Protein AF-A0AAJ1FSG1-F1 (afdb_monomer_lite)

InterPro domains:
  IPR004291 Transposase IS66, central domain [PF03050] (15-123)
  IPR052344 Transposase-related protein [PTHR33678] (24-125)

Organism: Pantoea ananas (NCBI:txid553)

Structure (mmCIF, N/CA/C/O backbone):
data_AF-A0AAJ1FSG1-F1
#
_entry.id   AF-A0AAJ1FSG1-F1
#
loop_
_atom_site.group_PDB
_atom_site.id
_atom_site.type_symbol
_atom_site.label_atom_id
_atom_site.label_alt_id
_atom_site.label_comp_id
_atom_site.label_asym_id
_atom_site.label_entity_id
_atom_site.label_seq_id
_atom_site.pdbx_PDB_ins_code
_atom_site.Cartn_x
_atom_site.Cartn_y
_atom_site.Cartn_z
_atom_site.occupancy
_atom_site.B_iso_or_equiv
_atom_site.auth_seq_id
_atom_site.auth_comp_id
_atom_site.auth_asym_id
_atom_site.auth_atom_id
_atom_site.pdbx_PDB_model_num
ATOM 1 N N . MET A 1 1 ? -12.764 -27.788 -26.061 1.00 33.03 1 MET A N 1
ATOM 2 C CA . MET A 1 1 ? -13.646 -27.331 -24.965 1.00 33.03 1 MET A CA 1
ATOM 3 C C . MET A 1 1 ? -13.409 -25.842 -24.751 1.00 33.03 1 MET A C 1
ATOM 5 O O . MET A 1 1 ? -12.382 -25.477 -24.203 1.00 33.03 1 MET A O 1
ATOM 9 N N . ARG A 1 2 ? -14.277 -24.974 -25.288 1.00 33.56 2 ARG A N 1
ATOM 10 C CA . ARG A 1 2 ? -14.184 -23.519 -25.081 1.00 33.56 2 ARG A CA 1
ATOM 11 C C . ARG A 1 2 ? -14.977 -23.190 -23.820 1.00 33.56 2 ARG A C 1
ATOM 13 O O . ARG A 1 2 ? -16.179 -23.444 -23.785 1.00 33.56 2 ARG A O 1
ATOM 20 N N . GLY A 1 3 ? -14.288 -22.717 -22.785 1.00 30.02 3 GLY A N 1
ATOM 21 C CA . GLY A 1 3 ? -14.902 -22.298 -21.530 1.00 30.02 3 GLY A CA 1
ATOM 22 C C . GLY A 1 3 ? -15.957 -21.230 -21.794 1.00 30.02 3 GLY A C 1
ATOM 23 O O . GLY A 1 3 ? -15.703 -20.237 -22.473 1.00 30.02 3 GLY A O 1
ATOM 24 N N . ARG A 1 4 ? -17.165 -21.481 -21.295 1.00 34.88 4 ARG A N 1
ATOM 25 C CA . ARG A 1 4 ? -18.301 -20.566 -21.321 1.00 34.88 4 ARG A CA 1
ATOM 26 C C . ARG A 1 4 ? -17.954 -19.363 -20.444 1.00 34.88 4 ARG A C 1
ATOM 28 O O . ARG A 1 4 ? -18.115 -19.421 -19.230 1.00 34.88 4 ARG A O 1
ATOM 35 N N . ILE A 1 5 ? -17.456 -18.298 -21.066 1.00 45.91 5 ILE A N 1
ATOM 36 C CA . ILE A 1 5 ? -17.370 -16.968 -20.459 1.00 45.91 5 ILE A CA 1
ATOM 37 C C . ILE A 1 5 ? -18.799 -16.636 -20.016 1.00 45.91 5 ILE A C 1
ATOM 39 O O . ILE A 1 5 ? -19.716 -16.673 -20.844 1.00 45.91 5 ILE A O 1
ATOM 43 N N . LYS A 1 6 ? -19.026 -16.448 -18.711 1.00 38.19 6 LYS A N 1
ATOM 44 C CA . LYS A 1 6 ? -20.354 -16.086 -18.202 1.00 38.19 6 LYS A CA 1
ATOM 45 C C . LYS A 1 6 ? -20.816 -14.839 -18.960 1.00 38.19 6 LYS A C 1
ATOM 47 O O . LYS A 1 6 ? -20.046 -13.900 -19.138 1.00 38.19 6 LYS A O 1
ATOM 52 N N . SER A 1 7 ? -22.042 -14.892 -19.474 1.00 39.59 7 SER A N 1
ATOM 53 C CA . SER A 1 7 ? -22.646 -13.848 -20.297 1.00 39.59 7 SER A CA 1
ATOM 54 C C . SER A 1 7 ? -22.537 -12.473 -19.634 1.00 39.59 7 SER A C 1
ATOM 56 O O . SER A 1 7 ? -22.667 -12.353 -18.416 1.00 39.59 7 SER A O 1
ATOM 58 N N . GLU A 1 8 ? -22.380 -11.430 -20.456 1.00 44.31 8 GLU A N 1
ATOM 59 C CA . GLU A 1 8 ? -22.276 -10.001 -20.090 1.00 44.31 8 GLU A CA 1
ATOM 60 C C . GLU A 1 8 ? -23.410 -9.478 -19.179 1.00 44.31 8 GLU A C 1
ATOM 62 O O . GLU A 1 8 ? -23.356 -8.356 -18.677 1.00 44.31 8 GLU A O 1
ATOM 67 N N . SER A 1 9 ? -24.445 -10.285 -18.946 1.00 42.81 9 SER A N 1
ATOM 68 C CA . SER A 1 9 ? -25.570 -10.010 -18.057 1.00 42.81 9 SER A CA 1
ATOM 69 C C . SER A 1 9 ? -25.274 -10.204 -16.564 1.00 42.81 9 SER A C 1
ATOM 71 O O . SER A 1 9 ? -26.079 -9.766 -15.748 1.00 42.81 9 SER A O 1
ATOM 73 N N . ALA A 1 10 ? -24.160 -10.840 -16.181 1.00 45.03 10 ALA A N 1
ATOM 74 C CA . ALA A 1 10 ? -23.920 -11.233 -14.787 1.00 45.03 10 ALA A CA 1
ATOM 75 C C . ALA A 1 10 ? -23.331 -10.132 -13.878 1.00 45.03 10 ALA A C 1
ATOM 77 O O . ALA A 1 10 ? -23.331 -10.311 -12.666 1.00 45.03 10 ALA A O 1
ATOM 78 N N . ILE A 1 11 ? -22.838 -9.013 -14.426 1.00 54.84 11 ILE A N 1
ATOM 79 C CA . ILE A 1 11 ? -21.995 -8.058 -13.669 1.00 54.84 11 ILE A CA 1
ATOM 80 C C . ILE A 1 11 ? -22.700 -6.710 -13.398 1.00 54.84 11 ILE A C 1
ATOM 82 O O . ILE A 1 11 ? -22.126 -5.812 -12.806 1.00 54.84 11 ILE A O 1
ATOM 86 N N . GLY A 1 12 ? -23.957 -6.510 -13.819 1.00 52.91 12 GLY A N 1
ATOM 87 C CA . GLY A 1 12 ? -24.710 -5.288 -13.464 1.00 52.91 12 GLY A CA 1
ATOM 88 C C . GLY A 1 12 ? -24.050 -3.955 -13.876 1.00 52.91 12 GLY A C 1
ATOM 89 O O . GLY A 1 12 ? -24.373 -2.904 -13.330 1.00 52.91 12 GLY A O 1
ATOM 90 N N . LEU A 1 13 ? -23.120 -3.976 -14.837 1.00 61.34 13 LEU A N 1
ATOM 91 C CA . LEU A 1 13 ? -22.302 -2.818 -15.199 1.00 61.34 13 LEU A CA 1
ATOM 92 C C . LEU A 1 13 ? -23.067 -1.844 -16.097 1.00 61.34 13 LEU A C 1
ATOM 94 O O . LEU A 1 13 ? -23.618 -2.232 -17.137 1.00 61.34 13 LEU A O 1
ATOM 98 N N . ASN A 1 14 ? -23.032 -0.556 -15.743 1.00 63.62 14 ASN A N 1
ATOM 99 C CA . ASN A 1 14 ? -23.576 0.504 -16.591 1.00 63.62 14 ASN A CA 1
ATOM 100 C C . ASN A 1 14 ? -22.736 0.696 -17.875 1.00 63.62 14 ASN A C 1
ATOM 102 O O . ASN A 1 14 ? -21.607 0.214 -17.992 1.00 63.62 14 ASN A O 1
ATOM 106 N N . ARG A 1 15 ? -23.283 1.438 -18.847 1.00 56.22 15 ARG A N 1
ATOM 107 C CA . ARG A 1 15 ? -22.692 1.634 -20.186 1.00 56.22 15 ARG A CA 1
ATOM 108 C C . ARG A 1 15 ? -21.261 2.193 -20.163 1.00 56.22 15 ARG A C 1
ATOM 110 O O . ARG A 1 15 ? -20.466 1.817 -21.015 1.00 56.22 15 ARG A O 1
ATOM 117 N N . ASN A 1 16 ? -20.942 3.048 -19.190 1.00 57.88 16 ASN A N 1
ATOM 118 C CA . ASN A 1 16 ? -19.622 3.660 -19.033 1.00 57.88 16 ASN A CA 1
ATOM 119 C C . ASN A 1 16 ? -18.627 2.724 -18.330 1.00 57.88 16 ASN A C 1
ATOM 121 O O . ASN A 1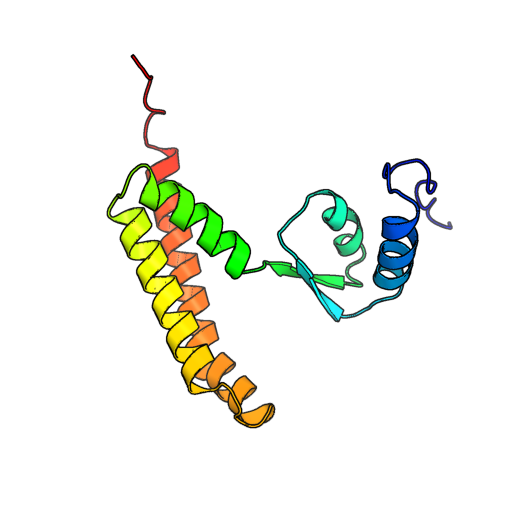 16 ? -17.426 2.812 -18.549 1.00 57.88 16 ASN A O 1
ATOM 125 N N . GLN A 1 17 ? -19.123 1.798 -17.508 1.00 59.25 17 GLN A N 1
ATOM 126 C CA . GLN A 1 17 ? -18.282 0.776 -16.894 1.00 59.25 17 GLN A CA 1
ATOM 127 C C . GLN A 1 17 ? -17.943 -0.342 -17.884 1.00 59.25 17 GLN A C 1
ATOM 129 O O . GLN A 1 17 ? -16.813 -0.812 -17.902 1.00 59.25 17 GLN A O 1
ATOM 134 N N . ARG A 1 18 ? -18.855 -0.711 -18.790 1.00 58.81 18 ARG A N 1
ATOM 135 C CA . ARG A 1 18 ? -18.600 -1.764 -19.792 1.00 58.81 18 ARG A CA 1
ATOM 136 C C . ARG A 1 18 ? -17.374 -1.504 -20.672 1.00 58.81 18 ARG A C 1
ATOM 138 O O . ARG A 1 18 ? -16.618 -2.433 -20.925 1.00 58.81 18 ARG A O 1
ATOM 145 N N . SER A 1 19 ? -17.146 -0.270 -21.121 1.00 59.41 19 SER A N 1
ATOM 146 C CA . SER A 1 19 ? -15.981 0.065 -21.958 1.00 59.41 19 SER A CA 1
ATOM 147 C C . SER A 1 19 ? -14.656 -0.097 -21.207 1.00 59.41 19 SER A C 1
ATOM 149 O O . SER A 1 19 ? -13.703 -0.656 -21.750 1.00 59.41 19 SER A O 1
ATOM 151 N N . VAL A 1 20 ? -14.615 0.327 -19.942 1.00 60.56 20 VAL A N 1
ATOM 152 C CA . VAL A 1 20 ? -13.457 0.165 -19.050 1.00 60.56 20 VAL A CA 1
ATOM 153 C C . VAL A 1 20 ? -13.197 -1.316 -18.770 1.00 60.56 20 VAL A C 1
ATOM 155 O O . VAL A 1 20 ? -12.062 -1.778 -18.874 1.00 60.56 20 VAL A O 1
ATOM 158 N N . TRP A 1 21 ? -14.256 -2.080 -18.503 1.00 64.75 21 TRP A N 1
ATOM 159 C CA . TRP A 1 21 ? -14.181 -3.520 -18.265 1.00 64.75 21 TRP A CA 1
ATOM 160 C C . TRP A 1 21 ? -13.672 -4.302 -19.481 1.00 64.75 21 TRP A C 1
ATOM 162 O O . TRP A 1 21 ? -12.796 -5.152 -19.336 1.00 64.75 21 TRP A O 1
ATOM 172 N N . VAL A 1 22 ? -14.139 -3.984 -20.693 1.00 64.75 22 VAL A N 1
ATOM 173 C CA . VAL A 1 22 ? -13.638 -4.609 -21.933 1.00 64.75 22 VAL A CA 1
ATOM 174 C C . VAL A 1 22 ? -12.161 -4.278 -22.173 1.00 64.75 22 VAL A C 1
ATOM 176 O O . VAL A 1 22 ? -11.411 -5.133 -22.647 1.00 64.75 22 VAL A O 1
ATOM 179 N N . GLY A 1 23 ? -11.727 -3.064 -21.823 1.00 66.12 23 GLY A N 1
ATOM 180 C CA . GLY A 1 23 ? -10.316 -2.679 -21.878 1.00 66.12 23 GLY A CA 1
ATOM 181 C C . GLY A 1 23 ? -9.446 -3.505 -20.928 1.00 66.12 23 GLY A C 1
ATOM 182 O O . GLY A 1 23 ? -8.398 -4.005 -21.331 1.00 66.12 23 GLY A O 1
ATOM 183 N N . ILE A 1 24 ? -9.911 -3.709 -19.693 1.00 70.19 24 ILE A N 1
ATOM 184 C CA . ILE A 1 24 ? -9.203 -4.498 -18.675 1.00 70.19 24 ILE A CA 1
ATOM 185 C C . ILE A 1 24 ? -9.132 -5.982 -19.051 1.00 70.19 24 ILE A C 1
ATOM 187 O O . ILE A 1 24 ? -8.087 -6.596 -18.871 1.00 70.19 24 ILE A O 1
ATOM 191 N N . LEU A 1 25 ? -10.180 -6.553 -19.653 1.00 71.88 25 LEU A N 1
ATOM 192 C CA . LEU A 1 25 ? -10.170 -7.953 -20.109 1.00 71.88 25 LEU A CA 1
ATOM 193 C C . LEU A 1 25 ? -9.097 -8.254 -21.172 1.00 71.88 25 LEU A C 1
ATOM 195 O O . LEU A 1 25 ? -8.787 -9.418 -21.416 1.00 71.88 25 LEU A O 1
ATOM 199 N N . ARG A 1 26 ? -8.545 -7.224 -21.823 1.00 79.50 26 ARG A N 1
ATOM 200 C CA . ARG A 1 26 ? -7.456 -7.339 -22.807 1.00 79.50 26 ARG A CA 1
ATOM 201 C C . ARG A 1 26 ? -6.080 -6.980 -22.241 1.00 79.50 26 ARG A C 1
ATOM 203 O O . ARG A 1 26 ? -5.095 -7.066 -22.971 1.00 79.50 26 ARG A O 1
ATOM 210 N N . TYR A 1 27 ? -6.012 -6.535 -20.990 1.00 84.94 27 TYR A N 1
ATOM 211 C CA . TYR A 1 27 ? -4.767 -6.166 -20.332 1.00 84.94 27 TYR A CA 1
ATOM 212 C C . TYR A 1 27 ? -4.064 -7.403 -19.768 1.00 84.94 27 TYR A C 1
ATOM 214 O O . TYR A 1 27 ? -4.697 -8.247 -19.141 1.00 84.94 27 TYR A O 1
ATOM 222 N N . SER A 1 28 ? -2.742 -7.451 -19.931 1.00 87.38 28 SER A N 1
ATOM 223 C CA . SER A 1 28 ? -1.867 -8.420 -19.274 1.00 87.38 28 SER A CA 1
ATOM 224 C C . SER A 1 28 ? -0.821 -7.689 -18.450 1.00 87.38 28 SER A C 1
ATOM 226 O O . SER A 1 28 ? -0.233 -6.714 -18.926 1.00 87.38 28 SER A O 1
ATOM 228 N N . GLY A 1 29 ? -0.562 -8.170 -17.237 1.00 89.69 29 GLY A N 1
ATOM 229 C CA . GLY A 1 29 ? 0.434 -7.585 -16.345 1.00 89.69 29 GLY A CA 1
ATOM 230 C C . GLY A 1 29 ? -0.105 -7.355 -14.943 1.00 89.69 29 GLY A C 1
ATOM 231 O O . GLY A 1 29 ? -0.938 -8.112 -14.457 1.00 89.69 29 GLY A O 1
ATOM 232 N N . ILE A 1 30 ? 0.395 -6.316 -14.276 1.00 90.06 30 ILE A N 1
ATOM 233 C CA . ILE A 1 30 ? 0.065 -6.023 -12.881 1.00 90.06 30 ILE A CA 1
ATOM 234 C C . ILE A 1 30 ? -1.079 -5.011 -12.830 1.00 90.06 30 ILE A C 1
ATOM 236 O O . ILE A 1 30 ? -0.914 -3.869 -13.260 1.00 90.06 30 ILE A O 1
ATOM 240 N N . LEU A 1 31 ? -2.215 -5.406 -12.257 1.00 91.00 31 LEU A N 1
ATOM 241 C CA . LEU A 1 31 ? -3.343 -4.509 -12.020 1.00 91.00 31 LEU A CA 1
ATOM 242 C C . LEU A 1 31 ? -3.368 -4.081 -10.555 1.00 91.00 31 LEU A C 1
ATOM 244 O O . LEU A 1 31 ? -3.547 -4.908 -9.663 1.00 91.00 31 LEU A O 1
ATOM 248 N N . GLN A 1 32 ? -3.224 -2.776 -10.312 1.00 91.25 32 GLN A N 1
ATOM 249 C CA . GLN A 1 32 ? -3.390 -2.227 -8.972 1.00 91.25 32 GLN A CA 1
ATOM 250 C C . GLN A 1 32 ? -4.856 -1.874 -8.702 1.00 91.25 32 GLN A C 1
ATOM 252 O O . GLN A 1 32 ? -5.391 -0.972 -9.347 1.00 91.25 32 GLN A O 1
ATOM 257 N N . ALA A 1 33 ? -5.478 -2.522 -7.717 1.00 90.31 33 ALA A N 1
ATOM 258 C CA . ALA A 1 33 ? -6.894 -2.335 -7.392 1.00 90.31 33 ALA A CA 1
ATOM 259 C C . ALA A 1 33 ? -7.145 -2.235 -5.878 1.00 90.31 33 ALA A C 1
ATOM 261 O O . ALA A 1 33 ? -6.289 -2.544 -5.051 1.00 90.31 33 ALA A O 1
ATOM 262 N N . ASP A 1 34 ? -8.328 -1.764 -5.500 1.00 87.06 34 ASP A N 1
ATOM 263 C CA . ASP A 1 34 ? -8.778 -1.566 -4.115 1.00 87.06 34 ASP A CA 1
ATOM 264 C C . ASP A 1 34 ? -9.364 -2.828 -3.453 1.00 87.06 34 ASP A C 1
ATOM 266 O O . ASP A 1 34 ? -9.941 -2.737 -2.367 1.00 87.06 34 ASP A O 1
ATOM 270 N N . ALA A 1 35 ? -9.185 -3.989 -4.091 1.00 82.50 35 ALA A N 1
ATOM 271 C CA . ALA A 1 35 ? -9.796 -5.267 -3.733 1.00 82.50 35 ALA A CA 1
ATOM 272 C C . ALA A 1 35 ? -11.338 -5.261 -3.796 1.00 82.50 35 ALA A C 1
ATOM 274 O O . ALA A 1 35 ? -12.003 -5.947 -3.016 1.00 82.50 35 ALA A O 1
ATOM 275 N N . TYR A 1 36 ? -11.933 -4.490 -4.715 1.00 83.00 36 TYR A N 1
ATOM 276 C CA . TYR A 1 36 ? -13.344 -4.661 -5.054 1.00 83.00 36 TYR A CA 1
ATOM 277 C C . TYR A 1 36 ? -13.605 -6.076 -5.595 1.00 83.00 36 TYR A C 1
ATOM 279 O O . TYR A 1 36 ? -12.947 -6.521 -6.535 1.00 83.00 36 TYR A O 1
ATOM 287 N N . GLY A 1 37 ? -14.569 -6.779 -4.990 1.00 81.19 37 GLY A N 1
ATOM 288 C CA . GLY A 1 37 ? -14.755 -8.223 -5.175 1.00 81.19 37 GLY A CA 1
ATOM 289 C C . GLY A 1 37 ? -15.016 -8.663 -6.616 1.00 81.19 37 GLY A C 1
ATOM 290 O O . GLY A 1 37 ? -14.618 -9.762 -6.995 1.00 81.19 37 GLY A O 1
ATOM 291 N N . ASP A 1 38 ? -15.607 -7.805 -7.447 1.00 81.88 38 ASP A N 1
ATOM 292 C CA . ASP A 1 38 ? -15.892 -8.146 -8.845 1.00 81.88 38 ASP A CA 1
ATOM 293 C C . ASP A 1 38 ? -14.611 -8.331 -9.676 1.00 81.88 38 ASP A C 1
ATOM 295 O O . ASP A 1 38 ? -14.613 -9.071 -10.665 1.00 81.88 38 ASP A O 1
ATOM 299 N N . TYR A 1 39 ? -13.488 -7.733 -9.254 1.00 82.38 39 TYR A N 1
ATOM 300 C CA . TYR A 1 39 ? -12.198 -7.918 -9.920 1.00 82.38 39 TYR A CA 1
ATOM 301 C C . TYR A 1 39 ? -11.593 -9.305 -9.702 1.00 82.38 39 TYR A C 1
ATOM 303 O O . TYR A 1 39 ? -10.717 -9.686 -10.473 1.00 82.38 39 TYR A O 1
ATOM 311 N N . ASN A 1 40 ? -12.075 -10.097 -8.737 1.00 83.69 40 ASN A N 1
ATOM 312 C CA . ASN A 1 40 ? -11.521 -11.426 -8.450 1.00 83.69 40 ASN A CA 1
ATOM 313 C C . ASN A 1 40 ? -11.502 -12.325 -9.696 1.00 83.69 40 ASN A C 1
ATOM 315 O O . ASN A 1 40 ? -10.522 -13.024 -9.949 1.00 83.69 40 ASN A O 1
ATOM 319 N N . THR A 1 41 ? -12.547 -12.232 -10.524 1.00 85.81 41 THR A N 1
ATOM 320 C CA . THR A 1 41 ? -12.669 -13.000 -11.774 1.00 85.81 41 THR A CA 1
ATOM 321 C C . THR A 1 41 ? -11.581 -12.672 -12.803 1.00 85.81 41 THR A C 1
ATOM 323 O O . THR A 1 41 ? -11.251 -13.511 -13.640 1.00 85.81 41 THR A O 1
ATOM 326 N N . LEU A 1 42 ? -10.981 -11.479 -12.736 1.00 84.81 42 LEU A N 1
ATOM 327 C CA . LEU A 1 42 ? -9.893 -11.065 -13.626 1.00 84.81 42 LEU A CA 1
ATOM 328 C C . LEU A 1 42 ? -8.581 -11.792 -13.306 1.00 84.81 42 LEU A C 1
ATOM 330 O O . LEU A 1 42 ? -7.757 -12.002 -14.198 1.00 84.81 42 LEU A O 1
ATOM 334 N N . TYR A 1 43 ? -8.396 -12.196 -12.049 1.00 85.75 43 TYR A N 1
ATOM 335 C CA . TYR A 1 43 ? -7.156 -12.800 -11.563 1.00 85.75 43 TYR A CA 1
ATOM 336 C C . TYR A 1 43 ? -7.135 -14.327 -11.718 1.00 85.75 43 TYR A C 1
ATOM 338 O O . TYR A 1 43 ? -6.061 -14.916 -11.804 1.00 85.75 43 TYR A O 1
ATOM 346 N N . GLU A 1 44 ? -8.302 -14.975 -11.825 1.00 86.38 44 GLU A N 1
ATOM 347 C CA . GLU A 1 44 ? -8.440 -16.444 -11.902 1.00 86.38 44 GLU A CA 1
ATOM 348 C C . GLU A 1 44 ? -7.639 -17.081 -13.048 1.00 86.38 44 GLU A C 1
ATOM 350 O O . GLU A 1 44 ? -7.165 -18.209 -12.939 1.00 86.38 44 GLU A O 1
ATOM 355 N N . THR A 1 45 ? -7.475 -16.359 -14.157 1.00 83.94 45 THR A N 1
ATOM 356 C CA . THR A 1 45 ? -6.755 -16.856 -15.340 1.00 83.94 45 THR A CA 1
ATOM 357 C C . THR A 1 45 ? -5.233 -16.758 -15.218 1.00 83.94 45 THR A C 1
ATOM 359 O O . THR A 1 45 ? -4.523 -17.320 -16.051 1.00 83.94 45 THR A O 1
ATOM 362 N N . GLY A 1 46 ? -4.717 -16.006 -14.237 1.00 84.38 46 GLY A N 1
ATOM 363 C CA . GLY A 1 46 ? -3.292 -15.681 -14.108 1.00 84.38 46 GLY A CA 1
ATOM 364 C C . GLY A 1 46 ? -2.756 -14.713 -15.172 1.00 84.38 46 GLY A C 1
ATOM 365 O O . GLY A 1 46 ? -1.573 -14.383 -15.156 1.00 84.38 46 GLY A O 1
ATOM 366 N N . HIS A 1 47 ? -3.600 -14.234 -16.093 1.00 88.19 47 HIS A N 1
ATOM 367 C CA . HIS A 1 47 ? -3.210 -13.249 -17.108 1.00 88.19 47 HIS A CA 1
ATOM 368 C C . HIS A 1 47 ? -2.932 -11.860 -16.513 1.00 88.19 47 HIS A C 1
ATOM 370 O O . HIS A 1 47 ? -2.153 -11.075 -17.066 1.00 88.19 47 HIS A O 1
ATOM 376 N N . ILE A 1 48 ? -3.581 -11.578 -15.382 1.00 91.38 48 ILE A N 1
ATOM 377 C CA . ILE A 1 48 ? -3.441 -10.363 -14.594 1.00 91.38 48 ILE A CA 1
ATOM 378 C C . ILE A 1 48 ? -2.975 -10.760 -13.195 1.00 91.38 48 ILE A C 1
ATOM 380 O O . ILE A 1 48 ? -3.627 -11.553 -12.516 1.00 91.38 48 ILE A O 1
ATOM 384 N N . THR A 1 49 ? -1.869 -10.167 -12.759 1.00 90.69 49 THR A N 1
ATOM 385 C CA . THR A 1 49 ? -1.369 -10.274 -11.389 1.00 90.69 49 THR A CA 1
ATOM 386 C C . THR A 1 49 ? -1.948 -9.137 -10.560 1.00 90.69 49 THR A C 1
ATOM 388 O O . THR A 1 49 ? -1.792 -7.963 -10.903 1.00 90.69 49 THR A O 1
ATOM 391 N N . GLU A 1 50 ? -2.601 -9.471 -9.454 1.00 90.50 50 GLU A N 1
ATOM 392 C CA . GLU A 1 50 ? -3.132 -8.473 -8.532 1.00 90.50 50 GLU A CA 1
ATOM 393 C C . GLU A 1 50 ? -2.007 -7.744 -7.777 1.00 90.50 50 GLU A C 1
ATOM 395 O O . GLU A 1 50 ? -1.079 -8.359 -7.248 1.00 90.50 50 GLU A O 1
ATOM 400 N N . ALA A 1 51 ? -2.127 -6.420 -7.675 1.00 91.25 51 ALA A N 1
ATOM 401 C CA . ALA A 1 51 ? -1.405 -5.603 -6.707 1.00 91.25 51 ALA A CA 1
ATOM 402 C C . ALA A 1 51 ? -2.402 -4.832 -5.827 1.00 91.25 51 ALA A C 1
ATOM 404 O O . ALA A 1 51 ? -3.081 -3.908 -6.275 1.00 91.25 51 ALA A O 1
ATOM 405 N N . ALA A 1 52 ? -2.485 -5.176 -4.544 1.00 89.38 52 ALA A N 1
ATOM 406 C CA . ALA A 1 52 ? -3.394 -4.492 -3.629 1.00 89.38 52 ALA A CA 1
ATOM 407 C C . ALA A 1 52 ? -3.006 -3.011 -3.434 1.00 89.38 52 ALA A C 1
ATOM 409 O O . ALA A 1 52 ? -1.842 -2.658 -3.221 1.00 89.38 52 ALA A O 1
ATOM 410 N N . CYS A 1 53 ? -3.993 -2.115 -3.475 1.00 92.94 53 CYS A N 1
ATOM 411 C CA . CYS A 1 53 ? -3.765 -0.678 -3.361 1.00 92.94 53 CYS A CA 1
ATOM 412 C C . CYS A 1 53 ? -3.495 -0.242 -1.909 1.00 92.94 53 CYS A C 1
ATOM 414 O O . CYS A 1 53 ? -4.407 -0.134 -1.083 1.00 92.94 53 CYS A O 1
ATOM 416 N N . MET A 1 54 ? -2.245 0.137 -1.620 1.00 92.19 54 MET A N 1
ATOM 417 C CA . MET A 1 54 ? -1.829 0.603 -0.288 1.00 92.19 54 MET A CA 1
ATOM 418 C C . MET A 1 54 ? -2.543 1.874 0.191 1.00 92.19 54 MET A C 1
ATOM 420 O O . MET A 1 54 ? -2.695 2.071 1.396 1.00 92.19 54 MET A O 1
ATOM 424 N N . ALA A 1 55 ? -3.007 2.739 -0.716 1.00 93.62 55 ALA A N 1
ATOM 425 C CA . ALA A 1 55 ? -3.782 3.919 -0.331 1.00 93.62 55 ALA A CA 1
ATOM 426 C C . ALA A 1 55 ? -5.136 3.530 0.290 1.00 93.62 55 ALA A C 1
ATOM 428 O O . ALA A 1 55 ? -5.544 4.122 1.291 1.00 93.62 55 ALA A O 1
ATOM 429 N N . HIS A 1 56 ? -5.796 2.507 -0.264 1.00 93.69 56 HIS A N 1
ATOM 430 C CA . HIS A 1 56 ? -7.060 1.986 0.258 1.00 93.69 56 HIS A CA 1
ATOM 431 C C . HIS A 1 56 ? -6.862 1.216 1.566 1.00 93.69 56 HIS A C 1
ATOM 433 O O . HIS A 1 56 ? -7.620 1.437 2.512 1.00 93.69 56 HIS A O 1
ATOM 439 N N . ALA A 1 57 ? -5.811 0.395 1.666 1.00 92.50 57 ALA A N 1
ATOM 440 C CA . ALA A 1 57 ? -5.455 -0.279 2.917 1.00 92.50 57 ALA A CA 1
ATOM 441 C C . ALA A 1 57 ? -5.205 0.729 4.056 1.00 92.50 57 ALA A C 1
ATOM 443 O O . ALA A 1 57 ? -5.804 0.624 5.126 1.00 92.50 57 ALA A O 1
ATOM 444 N N . ARG A 1 58 ? -4.398 1.770 3.797 1.00 95.25 58 ARG A N 1
ATOM 445 C CA . ARG A 1 58 ? -4.127 2.845 4.764 1.00 95.25 58 ARG A CA 1
ATOM 446 C C . ARG A 1 58 ? -5.397 3.577 5.192 1.00 95.25 58 ARG A C 1
ATOM 448 O O . ARG A 1 58 ? -5.549 3.849 6.377 1.00 95.25 58 ARG A O 1
ATOM 455 N N . ARG A 1 59 ? -6.296 3.904 4.250 1.00 96.00 59 ARG A N 1
ATOM 456 C CA . ARG A 1 59 ? -7.551 4.613 4.556 1.00 96.00 59 ARG A CA 1
ATOM 457 C C . ARG A 1 59 ? -8.388 3.833 5.568 1.00 96.00 59 ARG A C 1
ATOM 459 O O . ARG A 1 59 ? -8.785 4.409 6.567 1.00 96.00 59 ARG A O 1
ATOM 466 N N . LYS A 1 60 ? -8.560 2.521 5.373 1.00 93.06 60 LYS A N 1
ATOM 467 C CA . LYS A 1 60 ? -9.314 1.675 6.316 1.00 93.06 60 LYS A CA 1
ATOM 468 C C . LYS A 1 60 ? -8.729 1.714 7.733 1.00 93.06 60 LYS A C 1
ATOM 470 O O . LYS A 1 60 ? -9.480 1.838 8.694 1.00 93.06 60 LYS A O 1
ATOM 475 N N . ILE A 1 61 ? -7.401 1.648 7.862 1.00 94.31 61 ILE A N 1
ATOM 476 C CA . ILE A 1 61 ? -6.711 1.740 9.161 1.00 94.31 61 ILE A CA 1
ATOM 477 C C . ILE A 1 61 ? -6.908 3.128 9.778 1.00 94.31 61 ILE A C 1
ATOM 479 O O . ILE A 1 61 ? -7.246 3.239 10.953 1.00 94.31 61 ILE A O 1
ATOM 483 N N . HIS A 1 62 ? -6.731 4.182 8.980 1.00 96.19 62 HIS A N 1
ATOM 484 C CA . HIS A 1 62 ? -6.920 5.560 9.418 1.00 96.19 62 HIS A CA 1
ATOM 485 C C . HIS A 1 62 ? -8.354 5.815 9.899 1.00 96.19 62 HIS A C 1
ATOM 487 O O . HIS A 1 62 ? -8.541 6.405 10.954 1.00 96.19 62 HIS A O 1
ATOM 493 N N . ASP A 1 63 ? -9.367 5.326 9.181 1.00 96.25 63 ASP A N 1
ATOM 494 C CA . ASP A 1 63 ? -10.768 5.518 9.560 1.00 96.25 63 ASP A CA 1
ATOM 495 C C . ASP A 1 63 ? -11.088 4.875 10.918 1.00 96.25 63 ASP A C 1
ATOM 497 O O . ASP A 1 63 ? -11.920 5.399 11.660 1.00 96.25 63 ASP A O 1
ATOM 501 N N . VAL A 1 64 ? -10.456 3.741 11.246 1.00 94.44 64 VAL A N 1
ATOM 502 C CA . VAL A 1 64 ? -10.546 3.131 12.583 1.00 94.44 64 VAL A CA 1
ATOM 503 C C . VAL A 1 64 ? -9.777 3.974 13.596 1.00 94.44 64 VAL A C 1
ATOM 505 O O . VAL A 1 64 ? -10.336 4.301 14.635 1.00 94.44 64 VAL A O 1
ATOM 508 N N . HIS A 1 65 ? -8.551 4.395 13.278 1.00 96.12 65 HIS A N 1
ATOM 509 C CA . HIS A 1 65 ? -7.723 5.227 14.156 1.00 96.12 65 HIS A CA 1
ATOM 510 C C . HIS A 1 65 ? -8.411 6.541 14.558 1.00 96.12 65 HIS A C 1
ATOM 512 O O . HIS A 1 65 ? -8.395 6.910 15.726 1.00 96.12 65 HIS A O 1
ATOM 518 N N . THR A 1 66 ? -9.063 7.231 13.615 1.00 96.81 66 THR A N 1
ATOM 519 C CA . THR A 1 66 ? -9.803 8.475 13.887 1.00 96.81 66 THR A CA 1
ATOM 520 C C . THR A 1 66 ? -10.994 8.255 14.822 1.00 96.81 66 THR A C 1
ATOM 522 O O . THR A 1 66 ? -11.334 9.148 15.592 1.00 96.81 66 THR A O 1
ATOM 525 N N . ARG A 1 67 ? -11.640 7.084 14.762 1.00 95.69 67 ARG A N 1
ATOM 526 C CA . ARG A 1 67 ? -12.785 6.740 15.622 1.00 95.69 67 ARG A CA 1
ATOM 527 C C . ARG A 1 67 ? -12.349 6.218 16.989 1.00 95.69 67 ARG A C 1
ATOM 529 O O . ARG A 1 67 ? -12.968 6.536 17.999 1.00 95.69 67 ARG A O 1
ATOM 536 N N . THR A 1 68 ? -11.321 5.379 17.014 1.00 93.81 68 THR A N 1
ATOM 537 C CA . THR A 1 68 ? -10.834 4.685 18.208 1.00 93.81 68 THR A CA 1
ATOM 538 C C . THR A 1 68 ? -9.333 4.432 18.055 1.00 93.81 68 THR A C 1
ATOM 540 O O . THR A 1 68 ? -8.925 3.387 17.535 1.00 93.81 68 THR A O 1
ATOM 543 N N . PRO A 1 69 ? -8.487 5.392 18.461 1.00 94.12 69 PRO A N 1
ATOM 544 C CA . PRO A 1 69 ? -7.047 5.231 18.364 1.00 94.12 69 PRO A CA 1
ATOM 545 C C . PRO A 1 69 ? -6.571 4.167 19.356 1.00 94.12 69 PRO A C 1
ATOM 547 O O . PRO A 1 69 ? -6.952 4.147 20.522 1.00 94.12 69 PRO A O 1
ATOM 550 N N . THR A 1 70 ? -5.721 3.274 18.869 1.00 94.25 70 THR A N 1
ATOM 551 C CA . THR A 1 70 ? -5.061 2.213 19.640 1.00 94.25 70 THR A CA 1
ATOM 552 C C . THR A 1 70 ? -3.594 2.129 19.241 1.00 94.25 70 THR A C 1
ATOM 554 O O . THR A 1 70 ? -3.245 2.521 18.122 1.00 94.25 70 THR A O 1
ATOM 557 N N . ASP A 1 71 ? -2.753 1.539 20.091 1.00 93.31 71 ASP A N 1
ATOM 558 C CA . ASP A 1 71 ? -1.332 1.318 19.785 1.00 93.31 71 ASP A CA 1
ATOM 559 C C . ASP A 1 71 ? -1.138 0.551 18.469 1.00 93.31 71 ASP A C 1
ATOM 561 O O . ASP A 1 71 ? -0.279 0.906 17.666 1.00 93.31 71 ASP A O 1
ATOM 565 N N . ILE A 1 72 ? -2.012 -0.422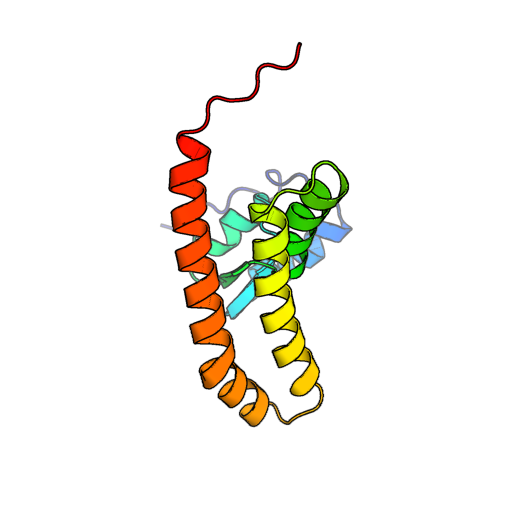 18.180 1.00 93.00 72 ILE A N 1
ATOM 566 C CA . ILE A 1 72 ? -2.003 -1.177 16.919 1.00 93.00 72 ILE A CA 1
ATOM 567 C C . ILE A 1 72 ? -2.250 -0.245 15.728 1.00 93.00 72 ILE A C 1
ATOM 569 O O . ILE A 1 72 ? -1.499 -0.262 14.756 1.00 93.00 72 ILE A O 1
ATOM 573 N N . THR A 1 73 ? -3.291 0.589 15.775 1.00 94.44 73 THR A N 1
ATOM 574 C CA . THR A 1 73 ? -3.582 1.507 14.659 1.00 94.44 73 THR A CA 1
ATOM 575 C C . THR A 1 73 ? -2.486 2.557 14.462 1.00 94.44 73 THR A C 1
ATOM 577 O O . THR A 1 73 ? -2.147 2.870 13.320 1.00 94.44 73 THR A O 1
ATOM 580 N N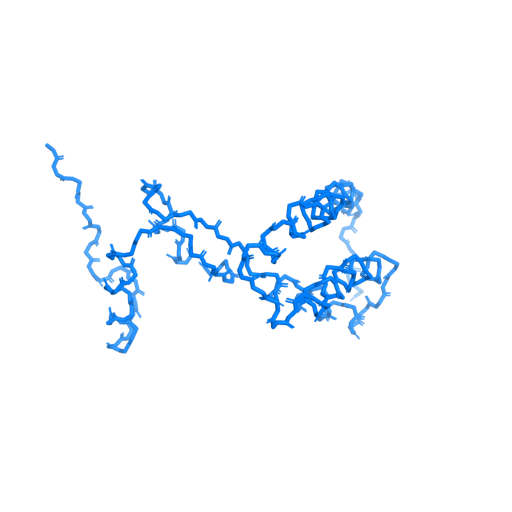 . THR A 1 74 ? -1.901 3.062 15.551 1.00 95.94 74 THR A N 1
ATOM 581 C CA . THR A 1 74 ? -0.781 4.012 15.516 1.00 95.94 74 THR A CA 1
ATOM 582 C C . THR A 1 74 ? 0.441 3.377 14.866 1.00 95.94 74 THR A C 1
ATOM 584 O O . THR A 1 74 ? 1.028 3.950 13.946 1.00 95.94 74 THR A O 1
ATOM 587 N N . GLU A 1 75 ? 0.787 2.162 15.285 1.00 94.94 75 GLU A N 1
ATOM 588 C CA . GLU A 1 75 ? 1.951 1.448 14.774 1.00 94.94 75 GLU A CA 1
ATOM 589 C C . GLU A 1 75 ? 1.777 1.061 13.301 1.00 94.94 75 GLU A C 1
ATOM 591 O O . GLU A 1 75 ? 2.676 1.282 12.484 1.00 94.94 75 GLU A O 1
ATOM 596 N N . ALA A 1 76 ? 0.582 0.612 12.909 1.00 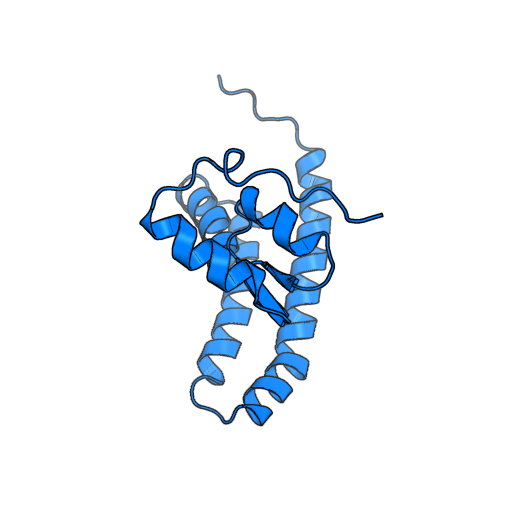94.38 76 ALA A N 1
ATOM 597 C CA . ALA A 1 76 ? 0.258 0.351 11.509 1.00 94.38 76 ALA A CA 1
ATOM 598 C C . ALA A 1 76 ? 0.457 1.601 10.631 1.00 94.38 76 ALA A C 1
ATOM 600 O O . ALA A 1 76 ? 1.079 1.532 9.565 1.00 94.38 76 ALA A O 1
ATOM 601 N N . LEU A 1 77 ? -0.032 2.764 11.079 1.00 96.06 77 LEU A N 1
ATOM 602 C CA . LEU A 1 77 ? 0.154 4.029 10.363 1.00 96.06 77 LEU A CA 1
ATOM 603 C C . LEU A 1 77 ? 1.624 4.463 10.330 1.00 96.06 77 LEU A C 1
ATOM 605 O O . LEU A 1 77 ? 2.066 4.987 9.305 1.00 96.06 77 LEU A O 1
ATOM 609 N N . ARG A 1 78 ? 2.398 4.197 11.390 1.00 95.56 78 ARG A N 1
ATOM 610 C CA . ARG A 1 78 ? 3.844 4.461 11.435 1.00 95.56 78 ARG A CA 1
ATOM 611 C C . ARG A 1 78 ? 4.591 3.648 10.376 1.00 95.56 78 ARG A C 1
ATOM 613 O O . ARG A 1 78 ? 5.334 4.233 9.587 1.00 95.56 78 ARG A O 1
ATOM 620 N N . HIS A 1 79 ? 4.361 2.336 10.301 1.00 93.94 79 HIS A N 1
ATOM 621 C CA . HIS A 1 79 ? 4.969 1.473 9.277 1.00 93.94 79 HIS A CA 1
ATOM 622 C C . HIS A 1 79 ? 4.633 1.945 7.853 1.00 93.94 79 HIS A C 1
ATOM 624 O O . HIS A 1 79 ? 5.521 2.062 7.003 1.00 93.94 79 HIS A O 1
ATOM 630 N N . ILE A 1 80 ? 3.365 2.285 7.594 1.00 95.19 80 ILE A N 1
ATOM 631 C CA . ILE A 1 80 ? 2.938 2.810 6.287 1.00 95.19 80 ILE A CA 1
ATOM 632 C C . ILE A 1 80 ? 3.585 4.173 5.995 1.00 95.19 80 ILE A C 1
ATOM 634 O O . ILE A 1 80 ? 3.989 4.438 4.861 1.00 95.19 80 ILE A O 1
ATOM 638 N N . GLY A 1 81 ? 3.725 5.028 7.009 1.00 96.06 81 GLY A N 1
ATOM 639 C CA . GLY A 1 81 ? 4.397 6.320 6.896 1.00 96.06 81 GLY A CA 1
ATOM 640 C C 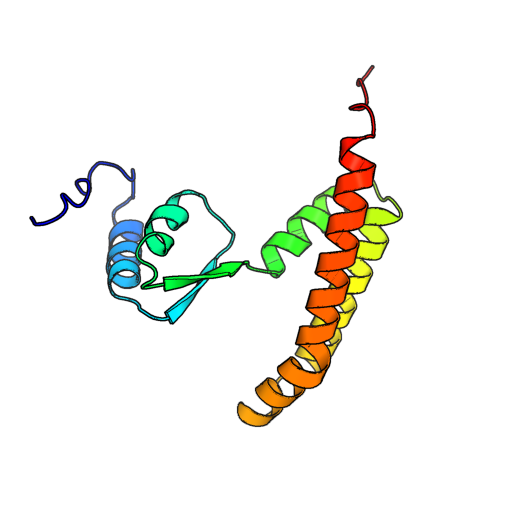. GLY A 1 81 ? 5.849 6.191 6.435 1.00 96.06 81 GLY A C 1
ATOM 641 O O . GLY A 1 81 ? 6.275 6.935 5.552 1.00 96.06 81 GLY A O 1
ATOM 642 N N . VAL A 1 82 ? 6.586 5.200 6.949 1.00 95.38 82 VAL A N 1
ATOM 643 C CA . VAL A 1 82 ? 7.970 4.929 6.523 1.00 95.38 82 VAL A CA 1
ATOM 644 C C . VAL A 1 82 ? 8.036 4.549 5.041 1.00 95.38 82 VAL A C 1
ATOM 646 O O . VAL A 1 82 ? 8.874 5.082 4.314 1.00 95.38 82 VAL A O 1
ATOM 649 N N . LEU A 1 83 ? 7.129 3.691 4.560 1.00 95.00 83 LEU A N 1
ATOM 650 C CA . LEU A 1 83 ? 7.048 3.344 3.132 1.00 95.00 83 LEU A CA 1
ATOM 651 C C . LEU A 1 83 ? 6.816 4.585 2.261 1.00 95.00 83 LEU A C 1
ATOM 653 O O . LEU A 1 83 ? 7.460 4.761 1.226 1.00 95.00 83 LEU A O 1
ATOM 657 N N . TYR A 1 84 ? 5.920 5.471 2.695 1.00 95.31 84 TYR A N 1
ATOM 658 C CA . TYR A 1 84 ? 5.580 6.682 1.947 1.00 95.31 84 TYR A CA 1
ATOM 659 C C . TYR A 1 84 ? 6.728 7.692 1.957 1.00 95.31 84 TYR A C 1
ATOM 661 O O . TYR A 1 84 ? 6.935 8.375 0.956 1.00 95.31 84 TYR A O 1
ATOM 669 N N . ALA A 1 85 ? 7.500 7.761 3.044 1.00 97.06 85 ALA A N 1
ATOM 670 C CA . ALA A 1 85 ? 8.702 8.582 3.110 1.00 97.06 85 ALA A CA 1
ATOM 671 C C . ALA A 1 85 ? 9.762 8.117 2.096 1.00 97.06 85 ALA A C 1
ATOM 673 O O . ALA A 1 85 ? 10.371 8.952 1.427 1.00 97.06 85 ALA A O 1
ATOM 674 N N . ILE A 1 86 ? 9.941 6.801 1.920 1.00 96.06 86 ILE A N 1
ATOM 675 C CA . ILE A 1 86 ? 10.856 6.263 0.900 1.00 96.06 86 ILE A CA 1
ATOM 676 C C . ILE A 1 86 ? 10.365 6.627 -0.506 1.00 96.06 86 ILE A C 1
ATOM 678 O O . ILE A 1 86 ? 11.136 7.159 -1.302 1.00 96.06 86 ILE A O 1
ATOM 682 N N . GLU A 1 87 ? 9.082 6.397 -0.803 1.00 95.81 87 GLU A N 1
ATOM 683 C CA . GLU A 1 87 ? 8.497 6.730 -2.112 1.00 95.81 87 GLU A CA 1
ATOM 684 C C . GLU A 1 87 ? 8.521 8.235 -2.415 1.00 95.81 87 GLU A C 1
ATOM 686 O O . GLU A 1 87 ? 8.682 8.634 -3.569 1.00 95.81 87 GLU A O 1
ATOM 691 N N . ALA A 1 88 ? 8.379 9.085 -1.396 1.00 97.12 88 ALA A N 1
ATOM 692 C CA . ALA A 1 88 ? 8.514 10.528 -1.547 1.00 97.12 88 ALA A CA 1
ATOM 693 C C . ALA A 1 88 ? 9.956 10.931 -1.886 1.00 97.12 88 ALA A C 1
ATOM 695 O O . ALA A 1 88 ? 10.148 11.774 -2.758 1.00 97.12 88 ALA A O 1
ATOM 696 N N . ALA A 1 89 ? 10.951 10.309 -1.247 1.00 97.12 89 ALA A N 1
ATOM 697 C CA . ALA A 1 89 ? 12.363 10.616 -1.468 1.00 97.12 89 ALA A CA 1
ATOM 698 C C . ALA A 1 89 ? 12.850 10.255 -2.882 1.00 97.12 89 ALA A C 1
ATOM 700 O O . ALA A 1 89 ? 13.708 10.943 -3.420 1.00 97.12 89 ALA A O 1
ATOM 701 N N . ILE A 1 90 ? 12.295 9.203 -3.492 1.00 97.06 90 ILE A N 1
ATOM 702 C CA . ILE A 1 90 ? 12.675 8.742 -4.844 1.00 97.06 90 ILE A CA 1
ATOM 703 C C . ILE A 1 90 ? 11.772 9.297 -5.951 1.00 97.06 90 ILE A C 1
ATOM 705 O O . ILE A 1 90 ? 11.848 8.884 -7.116 1.00 97.06 90 ILE A O 1
ATOM 709 N N . ARG A 1 91 ? 10.840 10.187 -5.599 1.00 96.12 91 ARG A N 1
ATOM 710 C CA . ARG A 1 91 ? 9.915 10.783 -6.558 1.00 96.12 91 ARG A CA 1
ATOM 711 C C . ARG A 1 91 ? 10.693 11.690 -7.507 1.00 96.12 91 ARG A C 1
ATOM 713 O O . ARG A 1 91 ? 11.334 12.637 -7.079 1.00 96.12 91 ARG A O 1
ATOM 720 N N . GLY A 1 92 ? 10.577 11.424 -8.805 1.00 96.19 92 GLY A N 1
ATOM 721 C CA . GLY A 1 92 ? 11.290 12.171 -9.846 1.00 96.19 92 GLY A CA 1
ATOM 722 C C . GLY A 1 92 ? 12.618 11.540 -10.273 1.00 96.19 92 GLY A C 1
ATOM 723 O O . GLY A 1 92 ? 13.083 11.853 -11.364 1.00 96.19 92 GLY A O 1
ATOM 724 N N . SER A 1 93 ? 13.170 10.592 -9.505 1.00 96.69 93 SER A N 1
ATOM 725 C CA . SER A 1 93 ? 14.349 9.816 -9.918 1.00 96.69 93 SER A CA 1
ATOM 726 C C . SER A 1 93 ? 14.059 8.946 -11.151 1.00 96.69 93 SER A C 1
ATOM 728 O O . SER A 1 93 ? 12.898 8.578 -11.373 1.00 96.69 93 SER A O 1
ATOM 730 N N . PRO A 1 94 ? 15.077 8.546 -11.937 1.00 97.75 94 PRO A N 1
ATOM 731 C CA . PRO A 1 94 ? 14.935 7.599 -13.043 1.00 97.75 94 PRO A CA 1
ATOM 732 C C . PRO A 1 94 ? 14.283 6.272 -12.636 1.00 97.75 94 PRO A C 1
ATOM 734 O O . PRO A 1 94 ? 14.341 5.842 -11.484 1.00 97.75 94 PRO A O 1
ATOM 737 N N . ALA A 1 95 ? 13.655 5.589 -13.597 1.00 96.38 95 ALA A N 1
ATOM 738 C CA . ALA A 1 95 ? 12.904 4.361 -13.322 1.00 96.38 95 ALA A CA 1
ATOM 739 C C . ALA A 1 95 ? 13.765 3.243 -12.706 1.00 96.38 95 ALA A C 1
ATOM 741 O O . ALA A 1 95 ? 13.297 2.547 -11.804 1.00 96.38 95 ALA A O 1
ATOM 742 N N . GLU A 1 96 ? 15.010 3.109 -13.160 1.00 97.38 96 GLU A N 1
ATOM 743 C CA . GLU A 1 96 ? 15.973 2.133 -12.646 1.00 97.38 96 GLU A CA 1
ATOM 744 C C . GLU A 1 96 ? 16.347 2.408 -11.185 1.00 97.38 96 GLU A C 1
ATOM 746 O O . GLU A 1 96 ? 16.299 1.501 -10.357 1.00 97.38 96 GLU A O 1
ATOM 751 N N . GLU A 1 97 ? 16.614 3.668 -10.839 1.00 97.06 97 GLU A N 1
ATOM 752 C CA . GLU A 1 97 ? 16.933 4.073 -9.468 1.00 97.06 97 GLU A CA 1
ATOM 753 C C . GLU A 1 97 ? 15.754 3.811 -8.526 1.00 97.06 97 GLU A C 1
ATOM 755 O O . GLU A 1 97 ? 15.916 3.213 -7.459 1.00 97.06 97 GLU A O 1
ATOM 760 N N . ARG A 1 98 ? 14.533 4.163 -8.954 1.00 97.69 98 ARG A N 1
ATOM 761 C CA . ARG A 1 98 ? 13.323 3.853 -8.179 1.00 97.69 98 ARG A CA 1
ATOM 762 C C . ARG A 1 98 ? 13.173 2.351 -7.957 1.00 97.69 98 ARG A C 1
ATOM 764 O O . ARG A 1 98 ? 12.805 1.932 -6.862 1.00 97.69 98 ARG A O 1
ATOM 771 N N . LEU A 1 99 ? 13.445 1.532 -8.975 1.00 96.75 99 LEU A N 1
ATOM 772 C CA . LEU A 1 99 ? 13.383 0.075 -8.859 1.00 96.75 99 LEU A CA 1
ATOM 773 C C . LEU A 1 99 ? 14.443 -0.460 -7.889 1.00 96.75 99 LEU A C 1
ATOM 775 O O . LEU A 1 99 ? 14.113 -1.283 -7.034 1.00 96.75 99 LEU A O 1
ATOM 779 N N . ALA A 1 100 ? 15.685 0.012 -7.999 1.00 97.69 100 ALA A N 1
ATOM 780 C CA . ALA A 1 100 ? 16.779 -0.382 -7.118 1.00 97.69 100 ALA A CA 1
ATOM 781 C C . ALA A 1 100 ? 16.456 -0.049 -5.655 1.00 97.69 100 ALA A C 1
ATOM 783 O O . ALA A 1 100 ? 16.551 -0.917 -4.784 1.00 97.69 100 ALA A O 1
ATOM 784 N N . ILE A 1 101 ? 15.968 1.166 -5.391 1.00 97.69 101 ILE A N 1
ATOM 785 C CA . ILE A 1 101 ? 15.601 1.598 -4.039 1.00 97.69 101 ILE A CA 1
ATOM 786 C C . ILE A 1 101 ? 14.402 0.810 -3.509 1.00 97.69 101 ILE A C 1
ATOM 788 O O . ILE A 1 101 ? 14.425 0.368 -2.360 1.00 97.69 101 ILE A O 1
ATOM 792 N N . ARG A 1 102 ? 13.376 0.561 -4.329 1.00 96.94 102 ARG A N 1
ATOM 793 C CA . ARG A 1 102 ? 12.238 -0.274 -3.919 1.00 96.94 102 ARG A CA 1
ATOM 794 C C . ARG A 1 102 ? 12.676 -1.683 -3.539 1.00 96.94 102 ARG A C 1
ATOM 796 O O . ARG A 1 102 ? 12.245 -2.178 -2.502 1.00 96.94 102 ARG A O 1
ATOM 803 N N . LYS A 1 103 ? 13.557 -2.306 -4.326 1.00 97.38 103 LYS A N 1
ATOM 804 C CA . LYS A 1 103 ? 14.114 -3.629 -4.006 1.00 97.38 103 LYS A CA 1
ATOM 805 C C . LYS A 1 103 ? 14.916 -3.610 -2.706 1.00 97.38 103 LYS A C 1
ATOM 807 O O . LYS A 1 103 ? 14.732 -4.488 -1.874 1.00 97.38 103 LYS A O 1
ATOM 812 N N . ALA A 1 104 ? 15.765 -2.602 -2.518 1.00 97.25 104 ALA A N 1
ATOM 813 C CA . ALA A 1 104 ? 16.646 -2.523 -1.357 1.00 97.25 104 ALA A CA 1
ATOM 814 C C . ALA A 1 104 ? 15.921 -2.127 -0.060 1.00 97.25 104 ALA A C 1
ATOM 816 O O . ALA A 1 104 ? 16.313 -2.566 1.017 1.00 97.25 104 ALA A O 1
ATOM 817 N N . ARG A 1 105 ? 14.887 -1.279 -0.141 1.00 96.81 105 ARG A N 1
ATOM 818 C CA . ARG A 1 105 ? 14.264 -0.641 1.034 1.00 96.81 105 ARG A CA 1
ATOM 819 C C . ARG A 1 105 ? 12.782 -0.958 1.188 1.00 96.81 105 ARG A C 1
ATOM 821 O O . ARG A 1 105 ? 12.355 -1.282 2.291 1.00 96.81 105 ARG A O 1
ATOM 828 N N . ASN A 1 106 ? 11.992 -0.891 0.116 1.00 95.50 106 ASN A N 1
ATOM 829 C CA . ASN A 1 106 ? 10.548 -1.116 0.234 1.00 95.50 106 ASN A CA 1
ATOM 830 C C . ASN A 1 106 ? 10.206 -2.590 0.408 1.00 95.50 106 ASN A C 1
ATOM 832 O O . ASN A 1 106 ? 9.342 -2.889 1.218 1.00 95.50 106 ASN A O 1
ATOM 836 N N . VAL A 1 107 ? 10.858 -3.500 -0.320 1.00 95.06 107 VAL A N 1
ATOM 837 C CA . VAL A 1 107 ? 10.612 -4.948 -0.191 1.00 95.06 107 VAL A CA 1
ATOM 838 C C . VAL A 1 107 ? 10.798 -5.430 1.255 1.00 95.06 107 VAL A C 1
ATOM 840 O O . VAL A 1 107 ? 9.840 -5.975 1.801 1.00 95.06 107 VAL A O 1
ATOM 843 N N . PRO A 1 108 ? 11.942 -5.190 1.931 1.00 95.44 108 PRO A N 1
ATOM 844 C CA . PRO A 1 108 ? 12.092 -5.619 3.323 1.00 95.44 108 PRO A CA 1
ATOM 845 C C . PRO A 1 108 ? 11.133 -4.895 4.280 1.00 95.44 108 PRO A C 1
ATOM 847 O O . PRO A 1 108 ? 10.626 -5.509 5.215 1.00 95.44 108 PRO 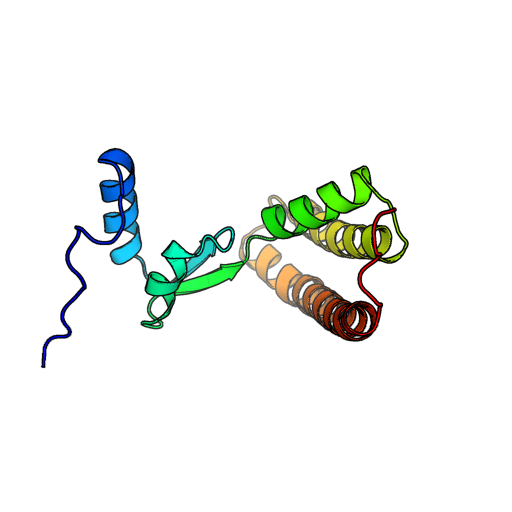A O 1
ATOM 850 N N . MET A 1 109 ? 10.823 -3.615 4.039 1.00 94.31 109 MET A N 1
ATOM 851 C CA . MET A 1 109 ? 9.855 -2.872 4.858 1.00 94.31 109 MET A CA 1
ATOM 852 C C . MET A 1 109 ? 8.427 -3.423 4.715 1.00 94.31 109 MET A C 1
ATOM 854 O O . MET A 1 109 ? 7.709 -3.550 5.705 1.00 94.31 109 MET A O 1
ATOM 858 N N . MET A 1 110 ? 8.020 -3.783 3.495 1.00 93.94 110 MET A N 1
ATOM 859 C CA . MET A 1 110 ? 6.738 -4.434 3.221 1.00 93.94 110 MET A CA 1
ATOM 860 C C . MET A 1 110 ? 6.664 -5.810 3.879 1.00 93.94 110 MET A C 1
ATOM 862 O O . MET A 1 110 ? 5.630 -6.135 4.457 1.00 93.94 110 MET A O 1
ATOM 866 N N . GLN A 1 111 ? 7.752 -6.588 3.842 1.00 94.62 111 GLN A N 1
ATOM 867 C CA . GLN A 1 111 ? 7.815 -7.878 4.529 1.00 94.62 111 GLN A CA 1
ATOM 868 C C . GLN A 1 111 ? 7.666 -7.709 6.046 1.00 94.62 111 GLN A C 1
ATOM 870 O O . GLN A 1 111 ? 6.832 -8.369 6.653 1.00 94.62 111 GLN A O 1
ATOM 875 N N . SER A 1 112 ? 8.385 -6.756 6.645 1.00 93.56 112 SER A N 1
ATOM 876 C CA . SER A 1 112 ? 8.263 -6.452 8.076 1.00 93.56 112 SER A CA 1
ATOM 877 C C . SER A 1 112 ? 6.843 -6.026 8.466 1.00 93.56 112 SER A C 1
ATOM 879 O O . SER A 1 112 ? 6.331 -6.479 9.489 1.00 93.56 112 SER A O 1
ATOM 881 N N . LEU A 1 113 ? 6.186 -5.194 7.648 1.00 93.19 113 LEU A N 1
ATOM 882 C CA . LEU A 1 113 ? 4.785 -4.829 7.859 1.00 93.19 113 LEU A CA 1
ATOM 883 C C . LEU A 1 113 ? 3.869 -6.058 7.766 1.00 93.19 113 LEU A C 1
ATOM 885 O O . LEU A 1 113 ? 2.985 -6.215 8.605 1.00 93.19 113 LEU A O 1
ATOM 889 N N . TYR A 1 114 ? 4.073 -6.926 6.773 1.00 93.06 114 TYR A N 1
ATOM 890 C CA . TYR A 1 114 ? 3.293 -8.153 6.621 1.00 93.06 114 TYR A CA 1
ATOM 891 C C . TYR A 1 114 ? 3.429 -9.060 7.848 1.00 93.06 114 TYR A C 1
ATOM 893 O O . TYR A 1 114 ? 2.414 -9.429 8.441 1.00 93.06 114 TYR A O 1
ATOM 901 N N . ASP A 1 115 ? 4.658 -9.354 8.271 1.00 94.62 115 ASP A N 1
ATOM 902 C CA . ASP A 1 115 ? 4.933 -10.222 9.419 1.00 94.62 115 ASP A CA 1
ATOM 903 C C . ASP A 1 115 ? 4.305 -9.660 10.702 1.00 94.62 115 ASP A C 1
ATOM 905 O O . ASP A 1 115 ? 3.674 -10.389 11.470 1.00 94.62 115 ASP A O 1
ATOM 909 N N . TRP A 1 116 ? 4.411 -8.343 10.906 1.00 94.06 116 TRP A N 1
ATOM 910 C CA . TRP A 1 116 ? 3.787 -7.665 12.038 1.00 94.06 116 TRP A CA 1
ATOM 911 C C . TRP A 1 116 ? 2.255 -7.764 11.993 1.00 94.06 116 TRP A C 1
ATOM 913 O O . TRP A 1 116 ? 1.638 -8.115 13.000 1.00 94.06 116 TRP A O 1
ATOM 923 N N . VAL A 1 117 ? 1.625 -7.540 10.833 1.00 91.62 117 VAL A N 1
ATOM 924 C CA . VAL A 1 117 ? 0.165 -7.687 10.672 1.00 91.62 117 VAL A CA 1
ATOM 925 C C . VAL A 1 117 ? -0.287 -9.118 10.979 1.00 91.62 117 VAL A C 1
ATOM 927 O O . VAL A 1 117 ? -1.287 -9.293 11.676 1.00 91.62 117 VAL A O 1
ATOM 930 N N . GLN A 1 118 ? 0.442 -10.143 10.526 1.00 92.62 118 GLN A N 1
ATOM 931 C CA . GLN A 1 118 ? 0.108 -11.544 10.831 1.00 92.62 118 GLN A CA 1
ATOM 932 C C . GLN A 1 118 ? 0.134 -11.833 12.342 1.00 92.62 118 GLN A C 1
ATOM 934 O O . GLN A 1 118 ? -0.745 -12.526 12.869 1.00 92.62 118 GLN A O 1
ATOM 939 N N . GLN A 1 119 ? 1.094 -11.250 13.067 1.00 91.88 119 GLN A N 1
ATOM 940 C CA . GLN A 1 119 ? 1.141 -11.343 14.529 1.00 91.88 119 GLN A CA 1
ATOM 941 C C . GLN A 1 119 ? -0.083 -10.673 15.166 1.00 91.88 119 GLN A C 1
ATOM 943 O O . GLN A 1 119 ? -0.736 -11.277 16.021 1.00 91.88 119 GLN A O 1
ATOM 948 N N . GLN A 1 120 ? -0.455 -9.473 14.706 1.00 89.75 120 GLN A N 1
ATOM 949 C CA . GLN A 1 120 ? -1.624 -8.763 15.235 1.00 89.75 120 GLN A CA 1
ATOM 950 C C . GLN A 1 120 ? -2.934 -9.512 14.962 1.00 89.75 120 GLN A C 1
ATOM 952 O O . GLN A 1 120 ? -3.777 -9.593 15.851 1.00 89.75 120 GLN A O 1
ATOM 957 N N . ILE A 1 121 ? -3.107 -10.122 13.783 1.00 87.94 121 ILE A N 1
ATOM 958 C CA . ILE A 1 121 ? -4.299 -10.930 13.459 1.00 87.94 121 ILE A CA 1
ATOM 959 C C . ILE A 1 121 ? -4.451 -12.100 14.441 1.00 87.94 121 ILE A C 1
ATOM 961 O O . ILE A 1 121 ? -5.556 -12.395 14.904 1.00 87.94 121 ILE A O 1
ATOM 965 N N . THR A 1 122 ? -3.345 -12.741 14.817 1.00 84.00 122 THR A N 1
ATOM 966 C CA . THR A 1 122 ? -3.357 -13.840 15.796 1.00 84.00 122 THR A CA 1
ATOM 967 C C . THR A 1 122 ? -3.789 -13.364 17.186 1.00 84.00 122 THR A C 1
ATOM 969 O O . THR A 1 122 ? -4.469 -14.090 17.907 1.00 84.00 122 THR A O 1
ATOM 972 N N . ILE A 1 123 ? -3.426 -12.139 17.567 1.00 80.88 123 ILE A N 1
ATOM 973 C CA . ILE A 1 123 ? -3.815 -11.539 18.849 1.00 80.88 123 ILE A CA 1
ATOM 974 C C . ILE A 1 123 ? -5.286 -11.109 18.815 1.00 80.88 123 ILE A C 1
ATOM 976 O O . ILE A 1 123 ? -6.047 -11.442 19.720 1.00 80.88 123 ILE A O 1
ATOM 980 N N . LEU A 1 124 ? -5.701 -10.414 17.755 1.00 75.69 124 LEU A N 1
ATOM 981 C CA . LEU A 1 124 ? -7.047 -9.857 17.605 1.00 75.69 124 LEU A CA 1
ATOM 982 C C . LEU A 1 124 ? -8.116 -10.934 17.411 1.00 75.69 124 LEU A C 1
ATOM 984 O O . LEU A 1 124 ? -9.210 -10.798 17.943 1.00 75.69 124 LEU A O 1
ATOM 988 N N . SER A 1 125 ? -7.803 -12.032 16.719 1.00 71.38 125 SER A N 1
ATOM 989 C CA . SER A 1 125 ? -8.723 -13.177 16.591 1.00 71.38 125 SER A CA 1
ATOM 990 C C . SER A 1 125 ? -9.011 -13.879 17.922 1.00 71.38 125 SER A C 1
ATOM 992 O O . SER A 1 125 ? -10.007 -14.589 18.036 1.00 71.38 125 SER A O 1
ATOM 994 N N . ARG A 1 126 ? -8.159 -13.675 18.935 1.00 66.69 126 ARG A N 1
ATOM 995 C CA . ARG A 1 126 ? -8.326 -14.212 20.294 1.00 66.69 126 ARG A CA 1
ATOM 996 C C . ARG A 1 126 ? -9.004 -13.229 21.247 1.00 66.69 126 ARG A C 1
ATOM 998 O O . ARG A 1 126 ? -9.345 -13.618 22.361 1.00 66.69 126 ARG A O 1
ATOM 1005 N N . GLN A 1 127 ? -9.186 -11.973 20.840 1.00 60.66 127 GLN A N 1
ATOM 1006 C CA . GLN A 1 127 ? -9.919 -10.986 21.625 1.00 60.66 127 GLN A CA 1
ATOM 1007 C C . GLN A 1 127 ? -11.423 -11.261 21.465 1.00 60.66 127 GLN A C 1
ATOM 1009 O O . GLN A 1 127 ? -11.897 -11.370 20.331 1.00 60.66 127 GLN A O 1
ATOM 1014 N N . PRO A 1 128 ? -12.196 -11.380 22.560 1.00 55.50 128 PRO A N 1
ATOM 1015 C CA . PRO A 1 128 ? -13.645 -11.452 22.462 1.00 55.50 128 PRO A CA 1
ATOM 1016 C C . PRO A 1 128 ? -14.157 -10.201 21.746 1.00 55.50 128 PRO A C 1
ATOM 1018 O O . PRO A 1 128 ? -13.693 -9.095 22.025 1.00 55.50 128 PRO A O 1
ATOM 1021 N N . CYS A 1 129 ? -15.115 -10.369 20.833 1.00 45.41 129 CYS A N 1
ATOM 1022 C CA . CYS A 1 129 ? -15.837 -9.234 20.266 1.00 45.41 129 CYS A CA 1
ATOM 1023 C C . CYS A 1 129 ? -16.368 -8.375 21.429 1.00 45.41 129 CYS A C 1
ATOM 1025 O O . CYS A 1 129 ? -17.046 -8.937 22.299 1.00 45.41 129 CYS A O 1
ATOM 1027 N N . PRO A 1 130 ? -16.070 -7.063 21.488 1.00 54.25 130 PRO A N 1
ATOM 1028 C CA . PRO A 1 130 ? -16.656 -6.200 22.498 1.00 54.25 130 PRO A CA 1
ATOM 1029 C C . PRO A 1 130 ? -18.174 -6.267 22.335 1.00 54.25 130 PRO A C 1
ATOM 1031 O O . PRO A 1 130 ? -18.712 -5.893 21.292 1.00 54.25 130 PRO A O 1
ATOM 1034 N N . GLN A 1 131 ? -18.868 -6.796 23.340 1.00 49.12 131 GLN A N 1
ATOM 1035 C CA . GLN A 1 131 ? -20.316 -6.676 23.389 1.00 49.12 131 GLN A CA 1
ATOM 1036 C C . GLN A 1 131 ? -20.600 -5.212 23.705 1.00 49.12 131 GLN A C 1
ATOM 1038 O O . GLN A 1 131 ? -20.195 -4.717 24.757 1.00 49.12 131 GLN A O 1
ATOM 1043 N N . ASN A 1 132 ? -21.204 -4.502 22.754 1.00 39.53 132 ASN A N 1
ATOM 1044 C CA . ASN A 1 132 ? -21.684 -3.154 23.027 1.00 39.53 132 ASN A CA 1
ATOM 1045 C C . ASN A 1 132 ? -22.782 -3.236 24.106 1.00 39.53 132 ASN A C 1
ATOM 1047 O O . ASN A 1 132 ? -23.552 -4.201 24.078 1.00 39.53 132 ASN A O 1
ATOM 1051 N N . PRO A 1 133 ? -22.832 -2.273 25.045 1.00 51.84 133 PRO A N 1
ATOM 1052 C CA . PRO A 1 133 ? -23.867 -2.217 26.073 1.00 51.84 133 PRO A CA 1
ATOM 1053 C C . PRO A 1 133 ? -25.268 -2.011 25.487 1.00 51.84 133 PRO A C 1
ATOM 1055 O O . PRO A 1 133 ? -25.380 -1.382 24.407 1.00 51.84 133 PRO A O 1
#

Radius of gyration: 19.36 Å; chains: 1; bounding box: 42×40×51 Å

Secondary structure (DSSP, 8-state):
----PPPTTSS---HHHHHHHHHHTT--EEEEE---GGGHHHHTTSSEEEEE-HHHHHHHHHHHHHHS--HHHHHHHHHHHHHHHHHHHTTTS-HHHHHHHIIIIIHHHHHHHHHHHHHHHHHHTTSPP----

Foldseek 3Di:
DDDPPPDPPPPPDDPVVVVVVVVLLPDAEEDEDCPPPVCVVVPVVVRYHYDYDPVNVLVVLVVCCVVPNDPVSVVLNVLSVQLVVQVVVCPPPDPVVNVVSCVVPVVVSVVVSVVVVVVVCVVVVPDPDPDDD

Sequence (133 aa):
MRGRIKSESAIGLNRNQRSVWVGILRYSGILQADAYGDYNTLYETGHITEAACMAHARRKIHDVHTRTPTDITTEALRHIGVLYAIEAAIRGSPAEERLAIRKARNVPMMQSLYDWVQQQITILSRQPCPQNP

pLDDT: mean 82.26, std 18.61, range [30.02, 97.75]